Protein AF-A0A2R6BL46-F1 (afdb_monomer_lite)

Structure (mmCIF, N/CA/C/O backbone):
data_AF-A0A2R6BL46-F1
#
_entry.id   AF-A0A2R6BL46-F1
#
loop_
_atom_site.group_PDB
_atom_site.id
_atom_site.type_symbol
_atom_site.label_atom_id
_atom_site.label_alt_id
_atom_site.label_comp_id
_atom_site.label_asym_id
_atom_site.label_entity_id
_atom_site.label_seq_id
_atom_site.pdbx_PDB_ins_code
_atom_site.Cartn_x
_atom_site.Cartn_y
_atom_site.Cartn_z
_atom_site.occupancy
_atom_site.B_iso_or_equiv
_atom_site.auth_seq_id
_atom_site.auth_comp_id
_atom_site.auth_asym_id
_atom_site.auth_atom_id
_atom_site.pdbx_PDB_model_num
ATOM 1 N N . MET A 1 1 ? -18.464 -14.444 15.600 1.00 38.50 1 MET A N 1
ATOM 2 C CA . MET A 1 1 ? -17.488 -14.579 14.500 1.00 38.50 1 MET A CA 1
ATOM 3 C C . MET A 1 1 ? -16.669 -13.295 14.518 1.00 38.50 1 MET A C 1
ATOM 5 O O . MET A 1 1 ? -17.244 -12.240 14.290 1.00 38.50 1 MET A O 1
ATOM 9 N N . GLN A 1 2 ? -15.438 -13.337 15.034 1.00 40.78 2 GLN A N 1
ATOM 10 C CA . GLN A 1 2 ? -14.652 -12.130 15.336 1.00 40.78 2 GLN A CA 1
ATOM 11 C C . GLN A 1 2 ? -14.237 -11.407 14.045 1.00 40.78 2 GLN A C 1
ATOM 13 O O . GLN A 1 2 ? -13.890 -12.047 13.058 1.00 40.78 2 GLN A O 1
ATOM 18 N N . SER A 1 3 ? -14.349 -10.076 14.054 1.00 56.97 3 SER A N 1
ATOM 19 C CA . SER A 1 3 ? -14.104 -9.195 12.908 1.00 56.97 3 SER A CA 1
ATOM 20 C C . SER A 1 3 ? -12.610 -9.164 12.583 1.00 56.97 3 SER A C 1
ATOM 22 O O . SER A 1 3 ? -11.822 -8.622 13.366 1.00 56.97 3 SER A O 1
ATOM 24 N N . HIS A 1 4 ? -12.212 -9.752 11.461 1.00 83.44 4 HIS A N 1
ATOM 25 C CA . HIS A 1 4 ? -10.811 -9.992 11.179 1.00 83.44 4 HIS A CA 1
ATOM 26 C C . HIS A 1 4 ? -10.030 -8.692 10.897 1.00 83.44 4 HIS A C 1
ATOM 28 O O . HIS A 1 4 ? -8.944 -8.479 11.445 1.00 83.44 4 HIS A O 1
ATOM 34 N N . PHE A 1 5 ? -10.596 -7.788 10.100 1.00 90.31 5 PHE A N 1
ATOM 35 C CA . PHE A 1 5 ? -9.981 -6.506 9.761 1.00 90.31 5 PHE A CA 1
ATOM 36 C C . PHE A 1 5 ? -10.043 -5.504 10.915 1.00 90.31 5 PHE A C 1
ATOM 38 O O . PHE A 1 5 ? -9.070 -4.785 11.158 1.00 90.31 5 PHE A O 1
ATOM 45 N N . SER A 1 6 ? -11.162 -5.450 11.645 1.00 90.56 6 SER A N 1
ATOM 46 C CA . SER A 1 6 ? -11.291 -4.545 12.793 1.00 90.56 6 SER A CA 1
ATOM 47 C C . SER A 1 6 ? -10.359 -4.943 13.948 1.00 90.56 6 SER A C 1
ATOM 49 O O . SER A 1 6 ? -9.682 -4.070 14.487 1.00 90.56 6 SER A O 1
ATOM 51 N N . GLU A 1 7 ? -10.197 -6.234 14.262 1.00 91.06 7 GLU A N 1
ATOM 52 C CA . GLU A 1 7 ? -9.224 -6.699 15.268 1.00 91.06 7 GLU A CA 1
ATOM 53 C C . GLU A 1 7 ? -7.788 -6.331 14.880 1.00 91.06 7 GLU A C 1
ATOM 55 O O . GLU A 1 7 ? -7.013 -5.800 15.676 1.00 91.06 7 GLU A O 1
ATOM 60 N N . LEU A 1 8 ? -7.442 -6.556 13.617 1.00 92.62 8 LEU A N 1
ATOM 61 C CA . LEU A 1 8 ? -6.123 -6.265 13.085 1.00 92.62 8 LEU A CA 1
ATOM 62 C C . LEU A 1 8 ? -5.831 -4.748 13.084 1.00 92.62 8 LEU A C 1
ATOM 64 O O . LEU A 1 8 ? -4.700 -4.334 13.365 1.00 92.62 8 LEU A O 1
ATOM 68 N N . TYR A 1 9 ? -6.850 -3.904 12.896 1.00 94.38 9 TYR A N 1
ATOM 69 C CA . TYR A 1 9 ? -6.761 -2.461 13.139 1.00 94.38 9 TYR A CA 1
ATOM 70 C C . TYR A 1 9 ? -6.528 -2.126 14.618 1.00 94.38 9 TYR A C 1
ATOM 72 O O . TYR A 1 9 ? -5.628 -1.339 14.912 1.00 94.38 9 TYR A O 1
ATOM 80 N N . GLN A 1 10 ? -7.259 -2.744 15.550 1.00 93.25 10 GLN A N 1
ATOM 81 C CA . GLN A 1 10 ? -7.060 -2.525 16.989 1.00 93.25 10 GLN A CA 1
ATOM 82 C C . GLN A 1 10 ? -5.647 -2.921 17.431 1.00 93.25 10 GLN A C 1
ATOM 84 O O . GLN A 1 10 ? -4.948 -2.137 18.077 1.00 93.25 10 GLN A O 1
ATOM 89 N N . ARG A 1 11 ? -5.177 -4.099 17.004 1.00 92.00 11 ARG A N 1
ATOM 90 C CA . ARG A 1 11 ? -3.807 -4.573 17.239 1.00 92.00 11 ARG A CA 1
ATOM 91 C C . ARG A 1 11 ? -2.778 -3.575 16.718 1.00 92.00 11 ARG A C 1
ATOM 93 O O . ARG A 1 11 ? -1.805 -3.281 17.406 1.00 92.00 11 ARG A O 1
ATOM 100 N N . THR A 1 12 ? -3.017 -3.016 15.535 1.00 91.44 12 THR A N 1
ATOM 101 C CA . THR A 1 12 ? -2.142 -2.006 14.929 1.00 91.44 12 THR A CA 1
ATOM 102 C C . THR A 1 12 ? -2.152 -0.701 15.717 1.00 91.44 12 THR A C 1
ATOM 104 O O . THR A 1 12 ? -1.090 -0.152 15.997 1.00 91.44 12 THR A O 1
ATOM 107 N N . CYS A 1 13 ? -3.320 -0.212 16.136 1.00 91.81 13 CYS A N 1
ATOM 108 C CA . CYS A 1 13 ? -3.431 0.953 17.012 1.00 91.81 13 CYS A CA 1
ATOM 109 C C . CYS A 1 13 ? -2.627 0.763 18.304 1.00 91.81 13 CYS A C 1
ATOM 111 O O . CYS A 1 13 ? -1.827 1.634 18.646 1.00 91.81 13 CYS A O 1
ATOM 113 N N . ASN A 1 14 ? -2.753 -0.397 18.951 1.00 90.44 14 ASN A N 1
ATOM 114 C CA . ASN A 1 14 ? -2.019 -0.730 20.172 1.00 90.44 14 ASN A CA 1
ATOM 115 C C . ASN A 1 14 ? -0.506 -0.811 19.933 1.00 90.44 14 ASN A C 1
ATOM 117 O O . ASN A 1 14 ? 0.262 -0.151 20.631 1.00 90.44 14 ASN A O 1
ATOM 121 N N . ALA A 1 15 ? -0.072 -1.545 18.904 1.00 86.75 15 ALA A N 1
ATOM 122 C CA . ALA A 1 15 ? 1.342 -1.680 18.556 1.00 86.75 15 ALA A CA 1
ATOM 123 C C . ALA A 1 15 ? 1.985 -0.324 18.239 1.00 86.75 15 ALA A C 1
ATOM 125 O O . ALA A 1 15 ? 3.137 -0.063 18.589 1.00 86.75 15 ALA A O 1
ATOM 126 N N . LEU A 1 16 ? 1.240 0.572 17.591 1.00 85.94 16 LEU A N 1
ATOM 127 C CA . LEU A 1 16 ? 1.737 1.872 17.165 1.00 85.94 16 LEU A CA 1
ATOM 128 C C . LEU A 1 16 ? 1.519 2.992 18.196 1.00 85.94 16 LEU A C 1
ATOM 130 O O . LEU A 1 16 ? 2.128 4.048 18.044 1.00 85.94 16 LEU A O 1
ATOM 134 N N . GLY A 1 17 ? 0.744 2.760 19.260 1.00 86.38 17 GLY A N 1
ATOM 135 C CA . GLY A 1 17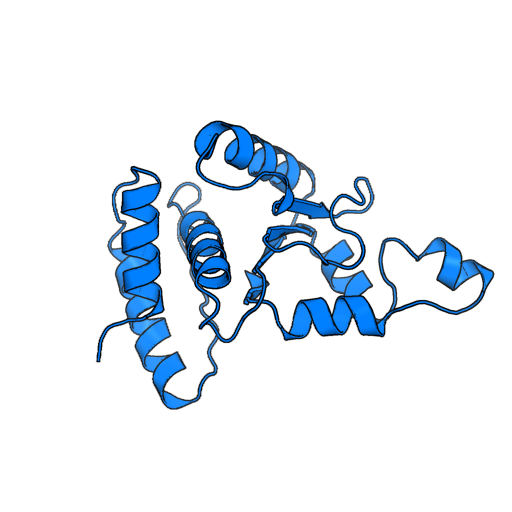 ? 0.429 3.762 20.285 1.00 86.38 17 GLY A CA 1
ATOM 136 C C . GLY A 1 17 ? -0.604 4.806 19.841 1.00 86.38 17 GLY A C 1
ATOM 137 O O . GLY A 1 17 ? -0.618 5.921 20.359 1.00 86.38 17 GLY A O 1
ATOM 138 N N . TYR A 1 18 ? -1.458 4.479 18.866 1.00 88.31 18 TYR A N 1
ATOM 139 C CA . TYR A 1 18 ? -2.530 5.362 18.402 1.00 88.31 18 TYR A CA 1
ATOM 140 C C . TYR A 1 18 ? -3.855 5.034 19.084 1.00 88.31 18 TYR A C 1
ATOM 142 O O . TYR A 1 18 ? -4.224 3.873 19.237 1.00 88.31 18 TYR A O 1
ATOM 150 N N . LYS A 1 19 ? -4.633 6.073 19.398 1.00 90.25 19 LYS A N 1
ATOM 151 C CA . LYS A 1 19 ? -6.014 5.912 19.860 1.00 90.25 19 LYS A CA 1
ATOM 152 C C . LYS A 1 19 ? -6.914 5.449 18.712 1.00 90.25 19 LYS A C 1
ATOM 154 O O . LYS A 1 19 ? -6.934 6.073 17.647 1.00 90.25 19 LYS A O 1
ATOM 159 N N . GLU A 1 20 ? -7.696 4.404 18.965 1.00 91.81 20 GLU A N 1
ATOM 160 C CA . GLU A 1 20 ? -8.707 3.905 18.031 1.00 91.81 20 GLU A CA 1
ATOM 161 C C . GLU A 1 20 ? -9.721 4.998 17.660 1.00 91.81 20 GLU A C 1
ATOM 163 O O . GLU A 1 20 ? -10.162 5.796 18.497 1.00 91.81 20 GLU A O 1
ATOM 168 N N . ARG A 1 21 ? -10.118 5.027 16.384 1.00 93.06 21 ARG A N 1
ATOM 169 C CA . ARG A 1 21 ? -11.171 5.912 15.874 1.00 93.06 21 ARG A CA 1
ATOM 170 C C . ARG A 1 21 ? -12.424 5.090 15.604 1.00 93.06 21 ARG A C 1
ATOM 172 O O . ARG A 1 21 ? -12.401 4.183 14.774 1.00 93.06 21 ARG A O 1
ATOM 179 N N . SER A 1 22 ? -13.524 5.439 16.272 1.00 91.94 22 SER A N 1
ATOM 180 C CA . SER A 1 22 ? -14.795 4.704 16.198 1.00 91.94 22 SER A CA 1
ATOM 181 C C . SER A 1 22 ? -15.296 4.532 14.764 1.00 91.94 22 SER A C 1
ATOM 183 O O . SER A 1 22 ? -15.718 3.442 14.396 1.00 91.94 22 SER A O 1
ATOM 185 N N . PHE A 1 23 ? -15.178 5.567 13.929 1.00 93.50 23 PHE A N 1
ATOM 186 C CA . PHE A 1 23 ? -15.581 5.496 12.525 1.00 93.50 23 PHE A CA 1
ATOM 187 C C . PHE A 1 23 ? -14.790 4.448 11.730 1.00 93.50 23 PHE A C 1
ATOM 189 O O . PHE A 1 23 ? -15.395 3.674 10.995 1.00 93.50 23 PHE A O 1
ATOM 196 N N . LEU A 1 24 ? -13.461 4.378 11.903 1.00 93.69 24 LEU A N 1
ATOM 197 C CA . LEU A 1 24 ? -12.633 3.384 11.205 1.00 93.69 24 LEU A CA 1
ATOM 198 C C . LEU A 1 24 ? -12.966 1.969 11.675 1.00 93.69 24 LEU A C 1
ATOM 200 O O . LEU A 1 24 ? -13.108 1.073 10.851 1.00 93.69 24 LEU A O 1
ATOM 204 N N . LYS A 1 25 ? -13.163 1.787 12.984 1.00 93.56 25 LYS A N 1
ATOM 205 C CA . LYS A 1 25 ? -13.573 0.503 13.556 1.00 93.56 25 LYS A CA 1
ATOM 206 C C . LYS A 1 25 ? -14.910 0.026 12.983 1.00 93.56 25 LYS A C 1
ATOM 208 O O . LYS A 1 25 ? -14.997 -1.099 12.509 1.00 93.56 25 LYS A O 1
ATOM 213 N N . ILE A 1 26 ? -15.927 0.890 12.972 1.00 93.50 26 ILE A N 1
ATOM 214 C CA . ILE A 1 26 ? -17.254 0.564 12.424 1.00 93.50 26 ILE A CA 1
ATOM 215 C C . ILE A 1 26 ? -17.167 0.274 10.920 1.00 93.50 26 ILE A C 1
ATOM 217 O O . ILE A 1 26 ? -17.792 -0.668 10.441 1.00 93.50 26 ILE A O 1
ATOM 221 N N . ALA A 1 27 ? -16.386 1.057 10.170 1.00 94.31 27 ALA A N 1
ATOM 222 C CA . ALA A 1 27 ? -16.199 0.842 8.738 1.00 94.31 27 ALA A CA 1
ATOM 223 C C . ALA A 1 27 ? -15.551 -0.518 8.439 1.00 94.31 27 ALA A C 1
ATOM 225 O O . ALA A 1 27 ? -16.028 -1.243 7.568 1.00 94.31 27 ALA A O 1
ATOM 226 N N . LEU A 1 28 ? -14.510 -0.887 9.191 1.00 94.25 28 LEU A N 1
ATOM 227 C CA . LEU A 1 28 ? -13.840 -2.179 9.052 1.00 94.25 28 LEU A CA 1
ATOM 228 C C . LEU A 1 28 ? -14.729 -3.339 9.510 1.00 94.25 28 LEU A C 1
ATOM 230 O O . LEU A 1 28 ? -14.744 -4.363 8.844 1.00 94.25 28 LEU A O 1
ATOM 234 N N . GLN A 1 29 ? -15.533 -3.165 10.562 1.00 93.19 29 GLN A N 1
ATOM 235 C CA . GLN A 1 29 ? -16.506 -4.174 10.991 1.00 93.19 29 GLN A CA 1
ATOM 236 C C . GLN A 1 29 ? -17.575 -4.435 9.916 1.00 93.19 29 GLN A C 1
ATOM 238 O O . GLN A 1 29 ? -17.903 -5.582 9.629 1.00 93.19 29 GLN A O 1
ATOM 243 N N . ARG A 1 30 ? -18.090 -3.384 9.269 1.00 92.38 30 ARG A N 1
ATOM 244 C CA . ARG A 1 30 ? -19.020 -3.544 8.137 1.00 92.38 30 ARG A CA 1
ATOM 245 C C . ARG A 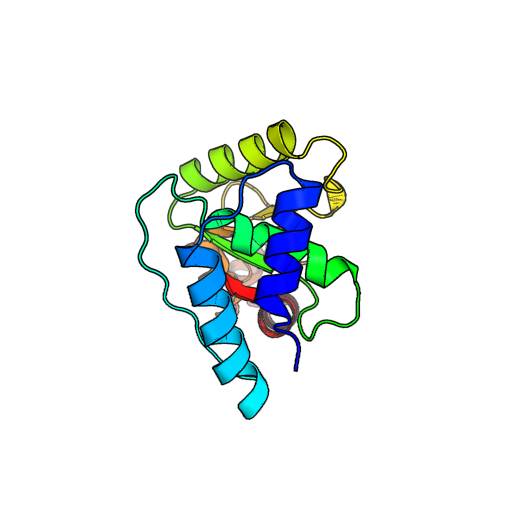1 30 ? -18.350 -4.209 6.940 1.00 92.38 30 ARG A C 1
ATOM 247 O O . ARG A 1 30 ? -18.972 -5.015 6.255 1.00 92.38 30 ARG A O 1
ATOM 254 N N . TYR A 1 31 ? -17.090 -3.872 6.681 1.00 93.12 31 TYR A N 1
ATOM 255 C CA . TYR A 1 31 ? -16.317 -4.525 5.634 1.00 93.12 31 TYR A CA 1
ATOM 256 C C . TYR A 1 31 ? -16.107 -6.015 5.936 1.00 93.12 31 TYR A C 1
ATOM 258 O O . TYR A 1 31 ? -16.310 -6.837 5.049 1.00 93.12 31 TYR A O 1
ATOM 266 N N . ASP A 1 32 ? -15.796 -6.368 7.186 1.00 91.69 32 ASP A N 1
ATOM 267 C CA . ASP A 1 32 ? -15.691 -7.748 7.672 1.00 91.69 32 ASP A CA 1
ATOM 268 C C . ASP A 1 32 ? -16.981 -8.546 7.408 1.00 91.69 32 ASP A C 1
ATOM 270 O O . ASP A 1 32 ? -16.921 -9.670 6.909 1.00 91.69 32 ASP A O 1
ATOM 274 N N . GLU A 1 33 ? -18.152 -7.967 7.689 1.00 90.44 33 GLU A N 1
ATOM 275 C CA . GLU A 1 33 ? -19.459 -8.608 7.463 1.00 90.44 33 GLU A CA 1
ATOM 276 C C . GLU A 1 33 ? -19.735 -8.912 5.982 1.00 90.44 33 GLU A C 1
ATOM 278 O O . GLU A 1 33 ? -20.337 -9.940 5.665 1.00 90.44 33 GLU A O 1
ATOM 283 N N . VAL A 1 34 ? -19.307 -8.030 5.074 1.00 90.69 34 VAL A N 1
ATOM 284 C CA . VAL A 1 34 ? -19.434 -8.234 3.621 1.00 90.69 34 VAL A CA 1
ATOM 285 C C . VAL A 1 34 ? -18.399 -9.246 3.134 1.00 90.69 34 VAL A C 1
ATOM 287 O O . VAL A 1 34 ? -18.744 -10.212 2.456 1.00 90.69 34 VAL A O 1
ATOM 290 N N . TYR A 1 35 ? -17.139 -9.066 3.530 1.00 90.19 35 TYR A N 1
ATOM 291 C CA . TYR A 1 35 ? -16.029 -9.909 3.103 1.00 90.19 35 TYR A CA 1
ATOM 292 C C . TYR A 1 35 ? -16.204 -11.367 3.545 1.00 90.19 35 TYR A C 1
ATOM 294 O O . TYR A 1 35 ? -15.907 -12.277 2.778 1.00 90.19 3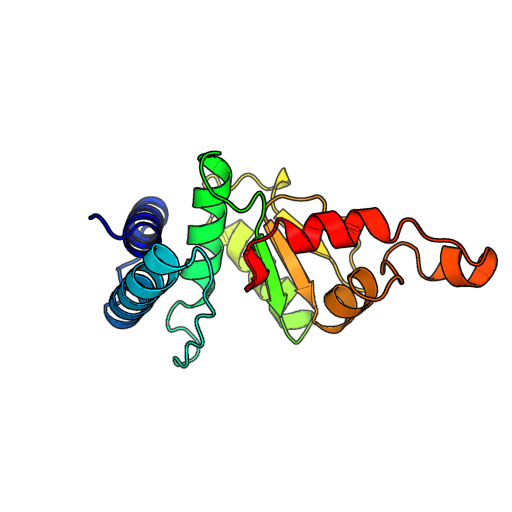5 TYR A O 1
ATOM 302 N N . SER A 1 36 ? -16.749 -11.604 4.743 1.00 87.62 36 SER A N 1
ATOM 303 C CA . SER A 1 36 ? -16.969 -12.956 5.283 1.00 87.62 36 SER A CA 1
ATOM 304 C C . SER A 1 36 ? -18.002 -13.779 4.505 1.00 87.62 36 SER A C 1
ATOM 306 O O . SER A 1 36 ? -18.028 -14.997 4.654 1.00 87.62 36 SER A O 1
ATOM 308 N N . LYS A 1 37 ? -18.864 -13.144 3.698 1.00 86.75 37 LYS A N 1
ATOM 309 C CA . LYS A 1 37 ? -19.885 -13.849 2.907 1.00 86.75 37 LYS A CA 1
ATOM 310 C C . LYS A 1 37 ? -19.318 -14.401 1.603 1.00 86.75 37 LYS A C 1
ATOM 312 O O . LYS A 1 37 ? -19.509 -15.575 1.313 1.00 86.75 37 LYS A O 1
ATOM 317 N N . ASP A 1 38 ? -18.594 -13.563 0.861 1.00 82.94 38 ASP A N 1
ATOM 318 C CA . ASP A 1 38 ? -18.199 -13.858 -0.525 1.00 82.94 38 ASP A CA 1
ATOM 319 C C . ASP A 1 38 ? -16.675 -13.880 -0.753 1.00 82.94 38 ASP A C 1
ATOM 321 O O . ASP A 1 38 ? -16.216 -14.082 -1.880 1.00 82.94 38 ASP A O 1
ATOM 325 N N . GLY A 1 39 ? -15.867 -13.615 0.282 1.00 83.12 39 GLY A N 1
ATOM 326 C CA . GLY A 1 39 ? -14.408 -13.452 0.172 1.00 83.12 39 GLY A CA 1
ATOM 327 C C . GLY A 1 39 ? -13.988 -12.249 -0.682 1.00 83.12 39 GLY A C 1
ATOM 328 O O . GLY A 1 39 ? -12.841 -12.155 -1.123 1.00 83.12 39 GLY A O 1
ATOM 329 N N . LYS A 1 40 ? -14.932 -11.346 -0.968 1.00 84.00 40 LYS A N 1
ATOM 330 C CA . LYS A 1 40 ? -14.795 -10.200 -1.870 1.00 84.00 40 LYS A CA 1
ATOM 331 C C . LYS A 1 40 ? -15.448 -8.979 -1.239 1.00 84.00 40 LYS A C 1
ATOM 333 O O . LYS A 1 40 ? -16.477 -9.083 -0.580 1.00 84.00 40 LYS A O 1
ATOM 338 N N . GLY A 1 41 ? -14.868 -7.810 -1.475 1.00 87.12 41 GLY A N 1
ATOM 339 C CA . GLY A 1 41 ? -15.427 -6.549 -1.009 1.00 87.12 41 GLY A CA 1
ATOM 340 C C . GLY A 1 41 ? -14.581 -5.364 -1.448 1.00 87.12 41 GLY A C 1
ATOM 341 O O . GLY A 1 41 ? -13.389 -5.503 -1.711 1.00 87.12 41 GLY A O 1
ATOM 342 N N . VAL A 1 42 ? -15.203 -4.189 -1.501 1.00 91.88 42 VAL A N 1
ATOM 343 C CA . VAL A 1 42 ? -14.515 -2.908 -1.692 1.00 91.88 42 VAL A CA 1
ATOM 344 C C . VAL A 1 42 ? -14.978 -1.962 -0.592 1.00 91.88 42 VAL A C 1
ATOM 346 O O . VAL A 1 42 ? -16.177 -1.730 -0.436 1.00 91.88 42 VAL A O 1
ATOM 349 N N . LEU A 1 43 ? -14.034 -1.419 0.179 1.00 93.75 43 LEU A N 1
ATOM 350 C CA . LEU A 1 43 ? -14.314 -0.399 1.185 1.00 93.75 43 LEU A CA 1
ATOM 351 C C . LEU A 1 43 ? -14.074 0.989 0.593 1.00 93.75 43 LEU A C 1
ATOM 353 O O . LEU A 1 43 ? -12.932 1.388 0.380 1.00 93.75 43 LEU A O 1
ATOM 357 N N . ILE A 1 44 ? -15.148 1.749 0.386 1.00 94.19 44 ILE A N 1
ATOM 358 C CA . ILE A 1 44 ? -15.059 3.167 0.027 1.00 94.19 44 ILE A CA 1
ATOM 359 C C . ILE A 1 44 ? -15.270 3.989 1.294 1.00 94.19 44 ILE A C 1
ATOM 361 O O . ILE A 1 44 ? -16.357 4.004 1.871 1.00 94.19 44 ILE A O 1
ATOM 365 N N . LEU A 1 45 ? -14.214 4.665 1.738 1.00 93.50 45 LEU A N 1
ATOM 366 C CA . LEU A 1 45 ? -14.205 5.412 2.989 1.00 93.50 45 LEU A CA 1
ATOM 367 C C . LEU A 1 45 ? -14.009 6.907 2.734 1.00 93.50 45 LEU A C 1
ATOM 369 O O . LEU A 1 45 ? -12.929 7.342 2.335 1.00 93.50 45 LEU A O 1
ATOM 373 N N . SER A 1 46 ? -15.021 7.707 3.065 1.00 92.50 46 SER A N 1
ATOM 374 C CA . SER A 1 46 ? -14.892 9.163 3.114 1.00 92.50 46 SER A CA 1
ATOM 375 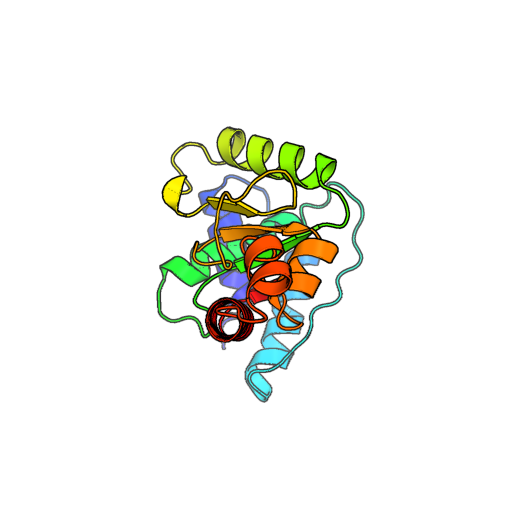C C . SER A 1 46 ? -14.702 9.619 4.559 1.00 92.50 46 SER A C 1
ATOM 377 O O . SER A 1 46 ? -15.594 9.485 5.392 1.00 92.50 46 SER A O 1
ATOM 379 N N . ALA A 1 47 ? -13.512 10.132 4.866 1.00 91.00 47 ALA A N 1
ATOM 380 C CA . ALA A 1 47 ? -13.201 10.791 6.132 1.00 91.00 47 ALA A CA 1
ATOM 381 C C . ALA A 1 47 ? -12.305 12.008 5.867 1.00 91.00 47 ALA A C 1
ATOM 383 O O . ALA A 1 47 ? -11.559 11.989 4.880 1.00 91.00 47 ALA A O 1
ATOM 384 N N . PRO A 1 48 ? -12.284 13.021 6.749 1.00 89.06 48 PRO A N 1
ATOM 385 C CA . PRO A 1 48 ? -11.379 14.162 6.624 1.00 89.06 48 PRO A CA 1
ATOM 386 C C . PRO A 1 48 ? -9.896 13.762 6.540 1.00 89.06 48 PRO A C 1
ATOM 388 O O . PRO A 1 48 ? -9.485 12.655 6.924 1.00 89.06 48 PRO A O 1
ATOM 391 N N . THR A 1 49 ? -9.056 14.652 6.012 1.00 85.19 49 THR A N 1
ATOM 392 C CA . THR A 1 49 ? -7.595 14.513 6.113 1.00 85.19 49 THR A CA 1
ATOM 393 C C . THR A 1 49 ? -7.175 14.504 7.589 1.00 85.19 49 THR A C 1
ATOM 395 O O . THR A 1 49 ? -7.881 15.011 8.457 1.00 85.19 49 THR A O 1
ATOM 398 N N . GLY A 1 50 ? -6.086 13.806 7.918 1.00 81.88 50 GLY A N 1
ATOM 399 C CA . GLY A 1 50 ? -5.640 13.658 9.312 1.00 81.88 50 GLY A CA 1
ATOM 400 C C . GLY A 1 50 ? -6.474 12.708 10.190 1.00 81.88 50 GLY A C 1
ATOM 401 O O . GLY A 1 50 ? -6.043 12.384 11.292 1.00 81.88 50 GLY A O 1
ATOM 402 N N . TYR A 1 51 ? -7.602 12.168 9.705 1.00 87.38 51 TYR A N 1
ATOM 403 C CA . TYR A 1 51 ? -8.436 11.226 10.476 1.00 87.38 51 TYR A CA 1
ATOM 404 C C . TYR A 1 51 ? -7.737 9.888 10.799 1.00 87.38 51 TYR A C 1
ATOM 406 O O . TYR A 1 51 ? -8.176 9.139 11.669 1.00 87.38 51 TYR A O 1
ATOM 414 N N . GLY A 1 52 ? -6.631 9.581 10.113 1.00 87.75 52 GLY A N 1
ATOM 415 C CA . GLY A 1 52 ? -5.862 8.351 10.317 1.00 87.75 52 GLY A CA 1
ATOM 416 C C . GLY A 1 52 ? -6.200 7.228 9.339 1.00 87.75 52 GLY A C 1
ATOM 417 O O . GLY A 1 52 ? -5.975 6.069 9.659 1.00 87.75 52 GLY A O 1
ATOM 418 N N . LYS A 1 53 ? -6.709 7.548 8.140 1.00 91.62 53 LYS A N 1
ATOM 419 C CA . LYS A 1 53 ? -7.015 6.555 7.091 1.00 91.62 53 LYS A CA 1
ATOM 420 C C . LYS A 1 53 ? -5.821 5.648 6.759 1.00 91.62 53 LYS A C 1
ATOM 422 O O . LYS A 1 53 ? -5.999 4.453 6.580 1.00 91.62 53 LYS A O 1
ATOM 427 N N . SER A 1 54 ? -4.601 6.186 6.789 1.00 90.69 54 SER A N 1
ATOM 428 C CA . SER A 1 54 ? -3.372 5.416 6.558 1.00 90.69 54 SER A CA 1
ATOM 429 C C . SER A 1 54 ? -3.111 4.307 7.584 1.00 90.69 54 SER A C 1
ATOM 431 O O . SER A 1 54 ? -2.351 3.388 7.293 1.00 90.69 54 SER A O 1
ATOM 433 N N . LEU A 1 55 ? -3.747 4.352 8.765 1.00 91.94 55 LEU A N 1
ATOM 434 C CA . LEU A 1 55 ? -3.679 3.251 9.731 1.00 91.94 55 LEU A CA 1
ATOM 435 C C . LEU A 1 55 ? -4.250 1.958 9.143 1.00 91.94 55 LEU A C 1
ATOM 437 O O . LEU A 1 55 ? -3.798 0.890 9.532 1.00 91.94 55 LEU A O 1
ATOM 441 N N . ILE A 1 56 ? -5.188 2.041 8.192 1.00 94.06 56 ILE A N 1
ATOM 442 C CA . ILE A 1 56 ? -5.713 0.871 7.478 1.00 94.06 56 ILE A CA 1
ATOM 443 C C . ILE A 1 56 ? -4.593 0.204 6.672 1.00 94.06 56 ILE A C 1
ATOM 445 O O . ILE A 1 56 ? -4.422 -1.007 6.758 1.00 94.06 56 ILE A O 1
ATOM 449 N N . SER A 1 57 ? -3.771 0.978 5.957 1.00 94.19 57 SER A N 1
ATOM 450 C CA . SER A 1 57 ? -2.637 0.440 5.196 1.00 94.19 57 SER A CA 1
ATOM 451 C C . SER A 1 57 ? -1.626 -0.265 6.109 1.00 94.19 57 SER A C 1
ATOM 453 O O . SER A 1 57 ? -1.148 -1.349 5.778 1.00 94.19 57 SER A O 1
ATOM 455 N N . TYR A 1 58 ? -1.337 0.302 7.287 1.00 92.50 58 TYR A N 1
ATOM 456 C CA . TYR A 1 58 ? -0.457 -0.339 8.277 1.00 92.50 58 TYR A CA 1
ATOM 457 C C . TYR A 1 58 ? -1.068 -1.607 8.852 1.00 92.50 58 TYR A C 1
ATOM 459 O O . TYR A 1 58 ? -0.374 -2.601 9.041 1.00 92.50 58 TYR A O 1
ATOM 467 N N . ALA A 1 59 ? -2.373 -1.575 9.102 1.00 93.38 59 ALA A N 1
ATOM 468 C CA . ALA A 1 59 ? -3.115 -2.712 9.591 1.00 93.38 59 ALA A CA 1
ATOM 469 C C . ALA A 1 59 ? -2.972 -3.882 8.600 1.00 93.38 59 ALA A C 1
ATOM 471 O O . ALA A 1 59 ? -2.468 -4.950 8.958 1.00 93.38 59 ALA A O 1
ATOM 472 N N . LEU A 1 60 ? -3.297 -3.652 7.328 1.00 94.19 60 LEU A N 1
ATOM 473 C CA . LEU A 1 60 ? -3.158 -4.653 6.269 1.00 94.19 60 LEU A CA 1
ATOM 474 C C . LEU A 1 60 ? -1.719 -5.177 6.139 1.00 94.19 60 LEU A C 1
ATOM 476 O O . LEU A 1 60 ? -1.519 -6.367 5.890 1.00 94.19 60 LEU A O 1
ATOM 480 N N . TYR A 1 61 ? -0.720 -4.316 6.352 1.00 93.56 61 TYR A N 1
ATOM 481 C CA . TYR A 1 61 ? 0.687 -4.711 6.357 1.00 93.56 61 TYR A CA 1
ATOM 482 C C . TYR A 1 61 ? 1.024 -5.656 7.512 1.00 93.56 61 TYR A C 1
ATOM 484 O O . TYR A 1 61 ? 1.636 -6.693 7.277 1.00 93.56 61 TYR A O 1
ATOM 492 N N . PHE A 1 62 ? 0.601 -5.356 8.741 1.00 91.19 62 PHE A N 1
ATOM 493 C CA . PHE A 1 62 ? 0.810 -6.281 9.856 1.00 91.19 62 PHE A CA 1
ATOM 494 C C . PH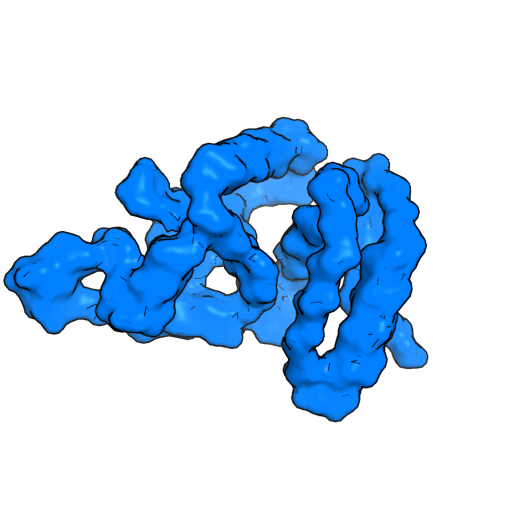E A 1 62 ? 0.088 -7.610 9.628 1.00 91.19 62 PHE A C 1
ATOM 496 O O . PHE A 1 62 ? 0.645 -8.653 9.942 1.00 91.19 62 PHE A O 1
ATOM 503 N N . GLY A 1 63 ? -1.091 -7.589 8.999 1.00 91.69 63 GLY A N 1
ATOM 504 C CA . GLY A 1 63 ? -1.753 -8.809 8.532 1.00 91.69 63 GLY A CA 1
ATOM 505 C C . GLY A 1 63 ? -0.890 -9.635 7.590 1.00 91.69 63 GLY A C 1
ATOM 506 O O . GLY A 1 63 ? -0.755 -10.837 7.764 1.00 91.69 63 GLY A O 1
ATOM 507 N N . CYS A 1 64 ? -0.255 -8.992 6.611 1.00 90.94 64 CYS A N 1
ATOM 508 C CA . CYS A 1 64 ? 0.638 -9.674 5.677 1.00 90.94 64 CYS A CA 1
ATOM 509 C C . CYS A 1 64 ? 1.780 -10.429 6.390 1.00 90.94 64 CYS A C 1
ATOM 511 O O . CYS A 1 64 ? 2.254 -11.440 5.868 1.00 90.94 64 CYS A O 1
ATOM 513 N N . LEU A 1 65 ? 2.241 -9.945 7.547 1.00 89.94 65 LEU A N 1
ATOM 514 C CA . LEU A 1 65 ? 3.299 -10.600 8.321 1.00 89.94 65 LEU A CA 1
ATOM 515 C C . LEU A 1 65 ? 2.813 -11.838 9.084 1.00 89.94 65 LEU A C 1
ATOM 517 O O . LEU A 1 65 ? 3.631 -12.711 9.357 1.00 89.94 65 LEU A O 1
ATOM 521 N N . ASP A 1 66 ? 1.515 -11.937 9.386 1.00 88.50 66 ASP A N 1
ATOM 522 C CA . ASP A 1 66 ? 0.932 -13.109 10.054 1.00 88.50 66 ASP A CA 1
ATOM 523 C C . ASP A 1 66 ? 0.951 -14.358 9.145 1.00 88.50 66 ASP A C 1
ATOM 525 O O . ASP A 1 66 ? 0.987 -15.485 9.630 1.00 88.50 66 ASP A O 1
ATOM 529 N N . GLY A 1 67 ? 0.963 -14.169 7.817 1.00 81.94 67 GLY A N 1
ATOM 530 C CA . GLY A 1 67 ? 1.112 -15.243 6.822 1.00 81.94 67 GLY A CA 1
ATOM 531 C C . GLY A 1 67 ? -0.146 -16.076 6.538 1.00 81.94 67 GLY A C 1
ATOM 532 O O . GLY A 1 67 ? -0.125 -16.917 5.645 1.00 81.94 67 GLY A O 1
ATOM 533 N N . ASP A 1 68 ? -1.243 -15.819 7.243 1.00 85.88 68 ASP A N 1
ATOM 534 C CA . ASP A 1 68 ? -2.542 -16.501 7.132 1.00 85.88 68 ASP A CA 1
ATOM 535 C C . ASP A 1 68 ? -3.596 -15.673 6.365 1.00 85.88 68 ASP A C 1
ATOM 537 O O . ASP A 1 68 ? -4.754 -16.074 6.239 1.00 85.88 68 ASP A O 1
ATOM 541 N N . LYS A 1 69 ? -3.209 -14.498 5.852 1.00 89.06 69 LYS A N 1
ATOM 542 C CA . LYS A 1 69 ? -4.088 -13.594 5.099 1.00 89.06 69 LYS A CA 1
ATOM 543 C C . LYS A 1 69 ? -4.132 -13.947 3.615 1.00 89.06 69 LYS A C 1
ATOM 545 O O . LYS A 1 69 ? -3.118 -14.356 3.052 1.00 89.06 69 LYS A O 1
ATOM 550 N N . PRO A 1 70 ? -5.257 -13.675 2.930 1.00 88.19 70 PRO A N 1
ATOM 551 C CA . PRO A 1 70 ? -5.373 -13.899 1.490 1.00 88.19 70 PRO A CA 1
ATOM 552 C C . PRO A 1 70 ? -4.549 -12.915 0.638 1.00 88.19 70 PRO A C 1
ATOM 554 O O . PRO A 1 70 ? -4.499 -13.063 -0.581 1.00 88.19 70 PRO A O 1
ATOM 557 N N . TRP A 1 71 ? -3.891 -11.920 1.247 1.00 92.81 71 TRP A N 1
ATOM 558 C CA . TRP A 1 71 ? -2.964 -11.010 0.572 1.00 92.81 71 TRP A CA 1
ATOM 559 C C . TRP A 1 71 ? -1.534 -11.172 1.096 1.00 92.81 71 TRP A C 1
ATOM 561 O O . TRP A 1 71 ? -1.285 -11.273 2.295 1.00 92.81 71 TRP A O 1
ATOM 571 N N . ALA A 1 72 ? -0.571 -11.121 0.178 1.00 94.12 72 ALA A N 1
ATOM 572 C CA . ALA A 1 72 ? 0.853 -11.289 0.461 1.00 94.12 72 ALA A CA 1
ATOM 573 C C . ALA A 1 72 ? 1.628 -9.963 0.549 1.00 94.12 72 ALA A C 1
ATOM 575 O O . ALA A 1 72 ? 2.833 -9.982 0.819 1.00 94.12 72 ALA A O 1
ATOM 576 N N . ARG A 1 73 ? 0.976 -8.829 0.264 1.00 95.56 73 ARG A N 1
ATOM 577 C CA . ARG A 1 73 ? 1.542 -7.475 0.363 1.00 95.56 73 ARG A CA 1
ATOM 578 C C . ARG A 1 73 ? 0.446 -6.417 0.380 1.00 95.56 73 ARG A C 1
ATOM 580 O O . ARG A 1 73 ? -0.716 -6.719 0.110 1.00 95.56 73 ARG A O 1
ATOM 587 N N . VAL A 1 74 ? 0.841 -5.178 0.641 1.00 96.94 74 VAL A N 1
ATOM 588 C CA . VAL A 1 74 ? -0.005 -3.992 0.501 1.00 96.94 74 VAL A CA 1
ATOM 589 C C . VAL A 1 74 ? 0.584 -3.080 -0.565 1.00 96.94 74 VAL A C 1
ATOM 591 O O . VAL A 1 74 ? 1.790 -2.828 -0.558 1.00 96.94 74 VAL A O 1
ATOM 594 N N . ILE A 1 75 ? -0.266 -2.578 -1.458 1.00 97.69 75 ILE A N 1
ATOM 595 C CA . ILE A 1 75 ? 0.088 -1.542 -2.430 1.00 97.69 75 ILE A CA 1
ATOM 596 C C . ILE A 1 75 ? -0.782 -0.326 -2.130 1.00 97.69 75 ILE A C 1
ATOM 598 O O . ILE A 1 75 ? -1.985 -0.346 -2.376 1.00 97.69 75 ILE A O 1
ATOM 602 N N . HIS A 1 76 ? -0.170 0.714 -1.573 1.00 97.25 76 HIS A N 1
ATOM 603 C CA . HIS A 1 76 ? -0.829 1.975 -1.289 1.00 97.25 76 HIS A CA 1
ATOM 604 C C . HIS A 1 76 ? -0.627 2.943 -2.454 1.00 97.25 76 HIS A C 1
ATOM 606 O O . HIS A 1 76 ? 0.501 3.368 -2.728 1.00 97.25 76 HIS A O 1
ATOM 612 N N . VAL A 1 77 ? -1.712 3.265 -3.151 1.00 97.31 77 VAL A N 1
ATOM 613 C CA . VAL A 1 77 ? -1.693 4.098 -4.352 1.00 97.31 77 VAL A CA 1
ATOM 614 C C . VAL A 1 77 ? -2.080 5.525 -3.979 1.00 97.31 77 VAL A C 1
ATOM 616 O O . VAL A 1 77 ? -3.183 5.794 -3.511 1.00 97.31 77 VAL A O 1
ATOM 619 N N . LEU A 1 78 ? -1.163 6.464 -4.196 1.00 95.75 78 LEU A N 1
ATOM 620 C CA . LEU A 1 78 ? -1.355 7.882 -3.907 1.00 95.75 78 LEU A CA 1
ATOM 621 C C . LEU A 1 78 ? -1.379 8.708 -5.204 1.00 95.75 78 LEU A C 1
ATOM 623 O O . LEU A 1 78 ? -0.780 8.320 -6.206 1.00 95.75 78 LEU A O 1
ATOM 627 N N . PRO A 1 79 ? -2.067 9.861 -5.225 1.00 93.12 79 PRO A N 1
ATOM 628 C CA . PRO A 1 79 ? -2.217 10.642 -6.451 1.00 93.12 79 PRO A CA 1
ATOM 629 C C . PRO A 1 79 ? -0.952 11.417 -6.847 1.00 93.12 79 PRO A C 1
ATOM 631 O O . PRO A 1 79 ? -0.778 11.721 -8.021 1.00 93.12 79 PRO A O 1
ATOM 634 N N . MET A 1 80 ? -0.077 11.761 -5.894 1.00 93.19 80 MET A N 1
ATOM 635 C CA . MET A 1 80 ? 1.079 12.634 -6.131 1.00 93.19 80 MET A CA 1
ATOM 636 C C . MET A 1 80 ? 2.343 12.111 -5.452 1.00 93.19 80 MET A C 1
ATOM 638 O O . MET A 1 80 ? 2.298 11.679 -4.300 1.00 93.19 80 MET A O 1
ATOM 642 N N . THR A 1 81 ? 3.482 12.252 -6.133 1.00 91.31 81 THR A N 1
ATOM 643 C CA . THR A 1 81 ? 4.808 11.869 -5.620 1.00 91.31 81 THR A CA 1
ATOM 644 C C . THR A 1 81 ? 5.196 12.610 -4.341 1.00 91.31 81 THR A C 1
ATOM 646 O O . THR A 1 81 ? 5.767 12.001 -3.447 1.00 91.31 81 THR A O 1
ATOM 649 N N . SER A 1 82 ? 4.851 13.894 -4.202 1.00 92.38 82 SER A N 1
ATOM 650 C CA . SER A 1 82 ? 5.148 14.658 -2.978 1.00 92.38 82 SER A CA 1
ATOM 651 C C . SER A 1 82 ? 4.491 14.039 -1.740 1.00 92.38 82 SER A C 1
ATOM 653 O O . SER A 1 82 ? 5.138 13.861 -0.715 1.00 92.38 82 SER A O 1
ATOM 655 N N . ILE A 1 83 ? 3.232 13.605 -1.867 1.00 92.38 83 ILE A N 1
ATOM 656 C CA . ILE A 1 83 ? 2.499 12.939 -0.782 1.00 92.38 83 ILE A CA 1
ATOM 657 C C . ILE A 1 83 ? 3.146 11.590 -0.446 1.00 92.38 83 ILE A C 1
ATOM 659 O O . ILE A 1 83 ? 3.168 11.201 0.718 1.00 92.38 83 ILE A O 1
ATOM 663 N N . ILE A 1 84 ? 3.683 10.876 -1.441 1.00 93.19 84 ILE A N 1
ATOM 664 C CA . ILE A 1 84 ? 4.411 9.618 -1.220 1.00 93.19 84 ILE A CA 1
ATOM 665 C C . ILE A 1 84 ? 5.673 9.860 -0.400 1.00 93.19 84 ILE A C 1
ATOM 667 O O . ILE A 1 84 ? 5.879 9.162 0.590 1.00 93.19 84 ILE A O 1
ATOM 671 N N . GLN A 1 85 ? 6.480 10.848 -0.785 1.00 90.44 85 GLN A N 1
ATOM 672 C CA . GLN A 1 85 ? 7.725 11.181 -0.094 1.00 90.44 85 GLN A CA 1
ATOM 673 C C . GLN A 1 85 ? 7.448 11.542 1.368 1.00 90.44 85 GLN A C 1
ATOM 675 O O . GLN A 1 85 ? 8.012 10.921 2.273 1.00 90.44 85 GLN A O 1
ATOM 680 N N . ASP A 1 86 ? 6.477 12.432 1.600 1.00 91.75 86 ASP A N 1
ATOM 681 C CA . ASP A 1 86 ? 6.026 12.795 2.944 1.00 91.75 86 ASP A CA 1
ATOM 682 C C . ASP A 1 86 ? 5.531 11.566 3.718 1.00 91.75 86 ASP A C 1
ATOM 684 O O . ASP A 1 86 ? 5.819 11.396 4.904 1.00 91.75 86 ASP A O 1
ATOM 688 N N . PHE A 1 87 ? 4.764 10.686 3.072 1.00 91.62 87 PHE A N 1
ATOM 689 C CA . PHE A 1 87 ? 4.206 9.491 3.696 1.00 91.62 87 PHE A CA 1
ATOM 690 C C . PHE A 1 87 ? 5.288 8.488 4.110 1.00 91.62 87 PHE A C 1
ATOM 692 O O . PHE A 1 87 ? 5.279 8.009 5.246 1.00 91.62 87 PHE A O 1
ATOM 699 N N . VAL A 1 88 ? 6.243 8.198 3.226 1.00 90.50 88 VAL A N 1
ATOM 700 C CA . VAL A 1 88 ? 7.356 7.271 3.473 1.00 90.50 88 VAL A CA 1
ATOM 701 C C . VAL A 1 88 ? 8.288 7.817 4.551 1.00 90.50 88 VAL A C 1
ATOM 703 O O . VAL A 1 88 ? 8.689 7.073 5.448 1.00 90.50 88 VAL A O 1
ATOM 706 N N . GLU A 1 89 ? 8.597 9.113 4.524 1.00 89.62 89 GLU A N 1
ATOM 707 C CA . GLU A 1 89 ? 9.397 9.748 5.570 1.00 89.62 89 GLU A CA 1
ATOM 708 C C . GLU A 1 89 ? 8.680 9.700 6.927 1.00 89.62 89 GLU A C 1
ATOM 710 O O . GLU A 1 89 ? 9.278 9.345 7.947 1.00 89.62 89 GLU A O 1
ATOM 715 N N . ASN A 1 90 ? 7.370 9.970 6.940 1.00 87.81 90 ASN A N 1
ATOM 716 C CA . ASN A 1 90 ? 6.545 9.839 8.137 1.00 87.81 90 ASN A CA 1
ATOM 717 C C . ASN A 1 90 ? 6.520 8.404 8.669 1.00 87.81 90 ASN A C 1
ATOM 719 O O . ASN A 1 90 ? 6.560 8.225 9.884 1.00 87.81 90 ASN A O 1
ATOM 723 N N . ILE A 1 91 ? 6.459 7.391 7.801 1.00 86.88 91 ILE A N 1
ATOM 724 C CA . ILE A 1 91 ? 6.535 5.982 8.203 1.00 86.88 91 ILE A CA 1
ATOM 725 C C . ILE A 1 91 ? 7.862 5.698 8.891 1.00 86.88 91 ILE A C 1
ATOM 727 O O . ILE A 1 91 ? 7.857 5.221 10.023 1.00 86.88 91 ILE A O 1
ATOM 731 N N . LYS A 1 92 ? 8.982 6.025 8.240 1.00 85.38 92 LYS A N 1
ATOM 732 C CA . LYS A 1 92 ? 10.322 5.759 8.780 1.00 85.38 92 LYS A CA 1
ATOM 733 C C . LYS A 1 92 ? 10.517 6.432 10.139 1.00 85.38 92 LYS A C 1
ATOM 735 O O . LYS A 1 92 ? 10.996 5.807 11.077 1.00 85.38 92 LYS A O 1
ATOM 740 N N . LYS A 1 93 ? 10.052 7.679 10.283 1.00 84.88 93 LYS A N 1
ATOM 741 C CA . LYS A 1 93 ? 10.119 8.433 11.545 1.00 84.88 93 LYS A CA 1
ATOM 742 C C . LYS A 1 93 ? 9.194 7.871 12.629 1.00 84.88 93 LYS A C 1
ATOM 744 O O . LYS A 1 93 ? 9.634 7.625 13.747 1.00 84.88 93 LYS A O 1
ATOM 749 N N . LYS A 1 94 ? 7.903 7.692 12.327 1.00 74.62 94 LYS A N 1
ATOM 750 C CA . LYS A 1 94 ? 6.870 7.337 13.325 1.00 74.62 94 LYS A CA 1
ATOM 751 C C . LYS A 1 94 ? 6.899 5.867 13.718 1.00 74.62 94 LYS A C 1
ATOM 753 O O . LYS A 1 94 ? 6.441 5.521 14.804 1.00 74.62 94 LYS A O 1
ATOM 758 N N . LEU A 1 95 ? 7.376 5.010 12.823 1.00 73.81 95 LEU A N 1
ATOM 759 C CA . LEU A 1 95 ? 7.355 3.556 12.970 1.00 73.81 95 LEU A CA 1
ATOM 760 C C . LEU A 1 95 ? 8.769 2.991 13.126 1.00 73.81 95 LEU A C 1
ATOM 762 O O . LEU A 1 95 ? 8.963 1.794 12.923 1.00 73.81 95 LEU A O 1
ATOM 766 N N . ASN A 1 96 ? 9.730 3.840 13.512 1.00 75.56 96 ASN A N 1
ATOM 767 C CA . ASN A 1 96 ? 11.116 3.459 13.743 1.00 75.56 96 ASN A CA 1
ATOM 768 C C . ASN A 1 96 ? 11.189 2.248 14.693 1.00 75.56 96 ASN A C 1
ATOM 770 O O . ASN A 1 96 ? 10.673 2.292 15.812 1.00 75.56 96 ASN A O 1
ATOM 774 N N . GLY A 1 97 ? 11.757 1.144 14.205 1.00 73.19 97 GLY A N 1
ATOM 775 C CA . GLY A 1 97 ? 11.852 -0.137 14.916 1.00 73.19 97 GLY A CA 1
ATOM 776 C C . GLY A 1 97 ? 10.578 -0.997 14.958 1.00 73.19 97 GLY A C 1
ATOM 777 O O . GLY A 1 97 ? 10.647 -2.136 15.408 1.00 73.19 97 GLY A O 1
ATOM 778 N N . LYS A 1 98 ? 9.423 -0.506 14.482 1.00 81.00 98 LYS A N 1
ATOM 779 C CA . LYS A 1 98 ? 8.146 -1.257 14.440 1.00 81.00 98 LYS A CA 1
ATOM 780 C C . LYS A 1 98 ? 7.835 -1.854 13.068 1.00 81.00 98 LYS A C 1
ATOM 782 O O . LYS A 1 98 ? 7.055 -2.799 12.975 1.00 81.00 98 LYS A O 1
ATOM 787 N N . ILE A 1 99 ? 8.415 -1.295 12.008 1.00 82.44 99 ILE A N 1
ATOM 788 C CA . ILE A 1 99 ? 8.334 -1.824 10.645 1.00 82.44 99 ILE A CA 1
ATOM 789 C C . ILE A 1 99 ? 9.751 -2.070 10.133 1.00 82.44 99 ILE A C 1
ATOM 791 O O . ILE A 1 99 ? 10.616 -1.211 10.271 1.00 82.44 99 ILE A O 1
ATOM 795 N N . ASP A 1 100 ? 9.974 -3.235 9.521 1.00 86.69 100 ASP A N 1
ATOM 796 C CA . ASP A 1 100 ? 11.220 -3.525 8.814 1.00 86.69 100 ASP A CA 1
ATOM 797 C C . ASP A 1 100 ? 11.323 -2.634 7.569 1.00 86.69 100 ASP A C 1
ATOM 799 O O . ASP A 1 100 ? 10.527 -2.748 6.634 1.00 86.69 100 ASP A O 1
ATOM 803 N N . GLU A 1 101 ? 12.315 -1.746 7.535 1.00 86.75 101 GLU A N 1
ATOM 804 C CA . GLU A 1 101 ? 12.516 -0.828 6.412 1.00 86.75 101 GLU A CA 1
ATOM 805 C C . GLU A 1 101 ? 12.728 -1.551 5.076 1.00 86.75 101 GLU A C 1
ATOM 807 O O . GLU A 1 101 ? 12.371 -1.022 4.020 1.00 86.75 101 GLU A O 1
ATOM 812 N N . ARG A 1 102 ? 13.234 -2.792 5.097 1.00 89.06 102 ARG A N 1
ATOM 813 C CA . ARG A 1 102 ? 13.422 -3.617 3.892 1.00 89.06 102 ARG A CA 1
ATOM 814 C C . ARG A 1 102 ? 12.094 -3.985 3.239 1.00 89.06 102 ARG A C 1
ATOM 816 O O . ARG A 1 102 ? 12.049 -4.230 2.032 1.00 89.06 102 ARG A O 1
ATOM 823 N N . HIS A 1 103 ? 11.010 -3.999 4.013 1.00 92.56 103 HIS A N 1
ATOM 824 C CA . HIS A 1 103 ? 9.666 -4.271 3.520 1.00 92.56 103 HIS A CA 1
ATOM 825 C C . HIS A 1 103 ? 9.024 -3.063 2.839 1.00 92.56 103 HIS A C 1
ATOM 827 O O . HIS A 1 103 ? 8.075 -3.255 2.079 1.00 92.56 103 HIS A O 1
ATOM 833 N N . ILE A 1 104 ? 9.533 -1.849 3.069 1.00 93.00 104 ILE A N 1
ATOM 834 C CA . ILE A 1 104 ? 8.964 -0.615 2.526 1.00 93.00 104 ILE A CA 1
ATOM 835 C C . ILE A 1 104 ? 9.576 -0.314 1.159 1.00 93.00 104 ILE A C 1
ATOM 837 O O . ILE A 1 104 ? 10.798 -0.277 0.980 1.00 93.00 104 ILE A O 1
ATOM 841 N N . GLY A 1 105 ? 8.712 -0.092 0.176 1.00 93.62 105 GLY A N 1
ATOM 842 C CA . GLY A 1 105 ? 9.075 0.212 -1.196 1.00 93.62 105 GLY A CA 1
ATOM 843 C C . GLY A 1 105 ? 8.376 1.445 -1.722 1.00 93.62 105 GLY A C 1
ATOM 844 O O . GLY A 1 105 ? 7.181 1.401 -1.968 1.00 93.62 105 GLY A O 1
ATOM 845 N N . GLU A 1 106 ? 9.119 2.515 -1.959 1.00 94.62 106 GLU A N 1
ATOM 846 C CA . GLU A 1 106 ? 8.637 3.655 -2.734 1.00 94.62 106 GLU A CA 1
ATOM 847 C C . GLU A 1 106 ? 8.886 3.374 -4.217 1.00 94.62 106 GLU A C 1
ATOM 849 O O . GLU A 1 106 ? 10.041 3.225 -4.611 1.00 94.62 106 GLU A O 1
ATOM 854 N N . GLN A 1 107 ? 7.836 3.252 -5.034 1.00 93.44 107 GLN A N 1
ATOM 855 C CA . GLN A 1 107 ? 7.994 3.081 -6.481 1.00 93.44 107 GLN A CA 1
ATOM 856 C C . GLN A 1 107 ? 7.214 4.146 -7.249 1.00 93.44 107 GLN A C 1
ATOM 858 O O . GLN A 1 107 ? 5.986 4.156 -7.238 1.00 93.44 107 GLN A O 1
ATOM 863 N N . HIS A 1 108 ? 7.926 4.998 -7.976 1.00 92.00 108 HIS A N 1
ATOM 864 C CA . HIS A 1 108 ? 7.374 5.953 -8.938 1.00 92.00 108 HIS A CA 1
ATOM 865 C C . HIS A 1 108 ? 8.431 6.289 -10.001 1.00 92.00 108 HIS A C 1
ATOM 867 O O . HIS A 1 108 ? 9.562 5.815 -9.924 1.00 92.00 108 HIS A O 1
ATOM 873 N N . HIS A 1 109 ? 8.112 7.131 -10.986 1.00 83.81 109 HIS A N 1
ATOM 874 C CA . HIS A 1 109 ? 9.038 7.487 -12.076 1.00 83.81 109 HIS A CA 1
ATOM 875 C C . HIS A 1 109 ? 10.426 8.000 -11.633 1.00 83.81 109 HIS A C 1
ATOM 877 O O . HIS A 1 109 ? 11.385 7.889 -12.388 1.00 83.81 109 HIS A O 1
ATOM 883 N N . GLY A 1 110 ? 10.544 8.542 -10.417 1.00 82.81 110 GLY A N 1
ATOM 884 C CA . GLY A 1 110 ? 11.801 9.046 -9.850 1.00 82.81 110 GLY A CA 1
ATOM 885 C C . GLY A 1 110 ? 12.471 8.111 -8.839 1.00 82.81 110 GLY A C 1
ATOM 886 O O . GLY A 1 110 ? 13.553 8.429 -8.361 1.00 82.81 110 GLY A O 1
ATOM 887 N N . SER A 1 111 ? 11.845 6.983 -8.487 1.00 88.12 111 SER A N 1
ATOM 888 C CA . SER A 1 111 ? 12.366 6.048 -7.486 1.00 88.12 111 SER A CA 1
ATOM 889 C C . SER A 1 111 ? 11.960 4.613 -7.824 1.00 88.12 111 SER A C 1
ATOM 891 O O . SER A 1 111 ? 10.769 4.295 -7.832 1.00 88.12 111 SER A O 1
ATOM 893 N N . PRO A 1 112 ? 12.914 3.700 -8.078 1.00 87.75 112 PRO A N 1
ATOM 894 C CA . PRO A 1 112 ? 12.606 2.310 -8.384 1.00 87.75 112 PRO A CA 1
ATOM 895 C C . PRO A 1 112 ? 12.395 1.459 -7.127 1.00 87.75 112 PRO A C 1
ATOM 897 O O . PRO A 1 112 ? 12.374 0.246 -7.259 1.00 87.75 112 PRO A O 1
ATOM 900 N N . GLY A 1 113 ? 12.277 2.033 -5.923 1.00 89.06 113 GLY A N 1
ATOM 901 C CA . GLY A 1 113 ? 12.495 1.403 -4.607 1.00 89.06 113 GLY A CA 1
ATOM 902 C C . GLY A 1 113 ? 11.745 0.102 -4.264 1.00 89.06 113 GLY A C 1
ATOM 903 O O . GLY A 1 113 ? 12.017 -0.490 -3.214 1.00 89.06 113 GLY A O 1
ATOM 904 N N . SER A 1 114 ? 10.858 -0.387 -5.128 1.00 92.19 114 SER A N 1
ATOM 905 C CA . SER A 1 114 ? 10.372 -1.770 -5.144 1.00 92.19 114 SER A CA 1
ATOM 906 C C . SER A 1 114 ? 10.109 -2.243 -6.578 1.00 92.19 114 SER A C 1
ATOM 908 O O . SER A 1 114 ? 8.942 -2.348 -6.939 1.00 92.19 114 SER A O 1
ATOM 910 N N . PRO A 1 115 ? 11.124 -2.569 -7.401 1.00 90.38 115 PRO A N 1
ATOM 911 C CA . PRO A 1 115 ? 10.902 -2.928 -8.800 1.00 90.38 115 PRO A CA 1
ATOM 912 C C . PRO A 1 115 ? 9.826 -4.011 -8.932 1.00 90.38 115 PRO A C 1
ATOM 914 O O . PRO A 1 115 ? 9.824 -4.989 -8.181 1.00 90.38 115 PRO A O 1
ATOM 917 N N . PHE A 1 116 ? 8.888 -3.798 -9.856 1.00 93.50 116 PHE A N 1
ATOM 918 C CA . PHE A 1 116 ? 7.736 -4.676 -10.088 1.00 93.50 116 PHE A CA 1
ATOM 919 C C . PHE A 1 116 ? 6.809 -4.907 -8.878 1.00 93.50 116 PHE A C 1
ATOM 921 O O . PHE A 1 116 ? 6.139 -5.934 -8.819 1.00 93.50 116 PHE A O 1
ATOM 928 N N . PHE A 1 117 ? 6.765 -3.995 -7.902 1.00 96.12 117 PHE A N 1
ATOM 929 C CA . PHE A 1 117 ? 5.976 -4.153 -6.670 1.00 96.12 117 PHE A CA 1
ATOM 930 C C . PHE A 1 117 ? 6.338 -5.393 -5.826 1.00 96.12 117 PHE A C 1
ATOM 932 O O . PHE A 1 117 ? 5.492 -5.955 -5.133 1.00 96.12 117 PHE A O 1
ATOM 939 N N . ALA A 1 118 ? 7.606 -5.819 -5.853 1.00 94.31 118 ALA A N 1
ATOM 940 C CA . ALA A 1 118 ? 8.057 -7.027 -5.159 1.00 94.31 118 ALA A CA 1
ATOM 941 C C . ALA A 1 118 ? 8.089 -6.931 -3.615 1.00 94.31 118 ALA A C 1
ATOM 943 O O . ALA A 1 118 ? 8.053 -7.963 -2.940 1.00 94.31 118 ALA A O 1
ATOM 944 N N . LYS A 1 119 ? 8.165 -5.727 -3.031 1.00 95.50 119 LYS A N 1
ATOM 945 C CA . LYS A 1 119 ? 8.211 -5.542 -1.571 1.00 95.50 119 LYS A CA 1
ATOM 946 C C . LYS A 1 119 ? 6.845 -5.760 -0.902 1.00 95.50 119 LYS A C 1
ATOM 948 O O . LYS A 1 119 ? 5.803 -5.799 -1.550 1.00 95.50 119 LYS A O 1
ATOM 953 N N . ARG A 1 120 ? 6.853 -5.927 0.427 1.00 94.44 120 ARG A N 1
ATOM 954 C CA . ARG A 1 120 ? 5.652 -6.233 1.232 1.00 94.44 120 ARG A CA 1
ATOM 955 C C . ARG A 1 120 ? 4.758 -5.014 1.479 1.00 94.44 120 ARG A C 1
ATOM 957 O O . ARG A 1 120 ? 3.549 -5.179 1.616 1.00 94.44 120 ARG A O 1
ATOM 964 N N . PHE A 1 121 ? 5.332 -3.816 1.540 1.00 95.62 121 PHE A N 1
ATOM 965 C CA . PHE A 1 121 ? 4.608 -2.561 1.719 1.00 95.62 121 PHE A CA 1
ATOM 966 C C . PHE A 1 121 ? 5.052 -1.549 0.667 1.00 95.62 121 PHE A C 1
ATOM 968 O O . PHE A 1 121 ? 6.071 -0.874 0.815 1.00 95.62 121 PHE A O 1
ATOM 975 N N . VAL A 1 122 ? 4.304 -1.478 -0.427 1.00 96.56 122 VAL A N 1
ATOM 976 C CA . VAL A 1 122 ? 4.617 -0.616 -1.563 1.00 96.56 122 VAL A CA 1
ATOM 977 C C . VAL A 1 122 ? 3.794 0.658 -1.472 1.00 96.56 122 VAL A C 1
ATOM 979 O O . VAL A 1 122 ? 2.583 0.599 -1.289 1.00 96.56 122 VAL A O 1
ATOM 982 N N . VAL A 1 123 ? 4.438 1.805 -1.649 1.00 96.75 123 VAL A N 1
ATOM 983 C CA . VAL A 1 123 ? 3.788 3.102 -1.826 1.00 96.75 123 VAL A CA 1
ATOM 984 C C . VAL A 1 123 ? 4.119 3.587 -3.231 1.00 96.75 123 VAL A C 1
ATOM 986 O O . VAL A 1 123 ? 5.289 3.670 -3.608 1.00 96.75 123 VAL A O 1
ATOM 989 N N . THR A 1 124 ? 3.094 3.845 -4.036 1.00 97.00 124 THR A N 1
ATOM 990 C CA . THR A 1 124 ? 3.259 4.150 -5.460 1.00 97.00 124 THR A CA 1
ATOM 991 C C . THR A 1 124 ? 2.264 5.197 -5.933 1.00 97.00 124 THR A C 1
ATOM 993 O O . THR A 1 124 ? 1.282 5.482 -5.250 1.00 97.00 124 THR A O 1
ATOM 996 N N . THR A 1 125 ? 2.525 5.794 -7.093 1.00 96.38 125 THR A N 1
ATOM 997 C CA . THR A 1 125 ? 1.591 6.718 -7.733 1.00 96.38 125 THR A CA 1
ATOM 998 C C . THR A 1 125 ? 0.580 5.980 -8.615 1.00 96.38 125 THR A C 1
ATOM 1000 O O . THR A 1 125 ? 0.845 4.868 -9.080 1.00 96.38 125 THR A O 1
ATOM 1003 N N . LEU A 1 126 ? -0.571 6.600 -8.896 1.00 95.31 126 LEU A N 1
ATOM 1004 C CA . LEU A 1 126 ? -1.601 6.015 -9.768 1.00 95.31 126 LEU A CA 1
ATOM 1005 C C . LEU A 1 126 ? -1.092 5.706 -11.187 1.00 95.31 126 LEU A C 1
ATOM 1007 O O . LEU A 1 126 ? -1.430 4.665 -11.750 1.00 95.31 126 LEU A O 1
ATOM 1011 N N . ASP A 1 127 ? -0.265 6.575 -11.763 1.00 94.12 127 ASP A N 1
ATOM 1012 C CA . ASP A 1 127 ? 0.370 6.374 -13.068 1.00 94.12 127 ASP A CA 1
ATOM 1013 C C . ASP A 1 127 ? 1.324 5.171 -13.047 1.00 94.12 127 ASP A C 1
ATOM 1015 O O . ASP A 1 127 ? 1.226 4.294 -13.903 1.00 94.12 127 ASP A O 1
ATOM 1019 N N . THR A 1 128 ? 2.176 5.055 -12.024 1.00 94.88 128 THR A N 1
ATOM 1020 C CA . THR A 1 128 ? 3.110 3.924 -11.886 1.00 94.88 128 THR A CA 1
ATOM 1021 C C . THR A 1 128 ? 2.372 2.607 -11.650 1.00 94.88 128 THR A C 1
ATOM 1023 O O . THR A 1 128 ? 2.748 1.573 -12.213 1.00 94.88 128 THR A O 1
ATOM 1026 N N . PHE A 1 129 ? 1.302 2.630 -10.853 1.00 96.38 129 PHE A N 1
ATOM 1027 C CA . PHE A 1 129 ? 0.405 1.491 -10.674 1.00 96.38 129 PHE A CA 1
ATOM 1028 C C . PHE A 1 129 ? -0.225 1.059 -11.999 1.00 96.38 129 PHE A C 1
ATOM 1030 O O . PHE A 1 129 ? -0.129 -0.110 -12.376 1.00 96.38 129 PHE A O 1
ATOM 1037 N N . SER A 1 130 ? -0.793 2.011 -12.741 1.00 95.00 130 SER A N 1
ATOM 1038 C CA . SER A 1 130 ? -1.443 1.758 -14.029 1.00 95.00 130 SER A CA 1
ATOM 1039 C C . SER A 1 130 ? -0.469 1.171 -15.048 1.00 95.00 130 SER A C 1
ATOM 1041 O O . SER A 1 130 ? -0.791 0.190 -15.710 1.00 95.00 130 SER A O 1
ATOM 1043 N N . LEU A 1 131 ? 0.751 1.704 -15.132 1.00 93.81 131 LEU A N 1
ATOM 1044 C CA . LEU A 1 131 ? 1.805 1.196 -16.011 1.00 93.81 131 LEU A CA 1
ATOM 1045 C C . LEU A 1 131 ? 2.150 -0.273 -15.713 1.00 93.81 131 LEU A C 1
ATOM 1047 O O . LEU A 1 131 ? 2.106 -1.127 -16.603 1.00 93.81 131 LEU A O 1
ATOM 1051 N N . ASN A 1 132 ? 2.411 -0.591 -14.441 1.00 94.12 132 ASN A N 1
ATOM 1052 C CA . ASN A 1 132 ? 2.679 -1.963 -14.003 1.00 94.12 132 ASN A CA 1
ATOM 1053 C C . ASN A 1 132 ? 1.489 -2.909 -14.247 1.00 94.12 132 ASN A C 1
ATOM 1055 O O . ASN A 1 132 ? 1.701 -4.086 -14.537 1.00 94.12 132 ASN A O 1
ATOM 1059 N N . PHE A 1 133 ? 0.254 -2.406 -14.178 1.00 94.81 133 PHE A N 1
ATOM 1060 C CA . PHE A 1 133 ? -0.951 -3.180 -14.471 1.00 94.81 133 PHE A CA 1
ATOM 1061 C C . PHE A 1 133 ? -1.155 -3.424 -15.982 1.00 94.81 133 PHE A C 1
ATOM 1063 O O . PHE A 1 133 ? -1.437 -4.549 -16.398 1.00 94.81 133 PHE A O 1
ATOM 1070 N N . PHE A 1 134 ? -0.956 -2.407 -16.828 1.00 92.06 134 PHE A N 1
ATOM 1071 C CA . PHE A 1 134 ? -1.227 -2.431 -18.276 1.00 92.06 134 PHE A CA 1
ATOM 1072 C C . PHE A 1 134 ? -0.020 -2.838 -19.134 1.00 92.06 134 PHE A C 1
ATOM 1074 O O . PHE A 1 134 ? 0.246 -2.273 -20.192 1.00 92.06 134 PHE A O 1
ATOM 1081 N N . LYS A 1 135 ? 0.692 -3.882 -18.707 1.00 90.19 135 LYS A N 1
ATOM 1082 C CA . LYS A 1 135 ? 1.791 -4.516 -19.456 1.00 90.19 135 LYS A CA 1
ATOM 1083 C C . LYS A 1 135 ? 3.021 -3.648 -19.745 1.00 90.19 135 LYS A C 1
ATOM 1085 O O . LYS A 1 135 ? 3.866 -4.024 -20.561 1.00 90.19 135 LYS A O 1
ATOM 1090 N N . LEU A 1 136 ? 3.167 -2.530 -19.042 1.00 92.00 136 LEU A N 1
ATOM 1091 C CA . LEU A 1 136 ? 4.277 -1.604 -19.219 1.00 92.00 136 LEU A CA 1
ATOM 1092 C C . LEU A 1 136 ? 4.950 -1.323 -17.870 1.00 92.00 136 LEU A C 1
ATOM 1094 O O . LEU A 1 136 ? 4.814 -0.222 -17.348 1.00 92.00 136 LEU A O 1
ATOM 1098 N N . PRO A 1 137 ? 5.661 -2.298 -17.265 1.00 91.75 137 PRO A N 1
ATOM 1099 C CA . PRO A 1 137 ? 6.295 -2.099 -15.966 1.00 91.75 137 PRO A CA 1
ATOM 1100 C C . PRO A 1 137 ? 7.143 -0.830 -15.966 1.00 91.75 137 PRO A C 1
ATOM 1102 O O . PRO A 1 137 ? 8.000 -0.666 -16.833 1.00 91.75 137 PRO A O 1
ATOM 1105 N N . ALA A 1 138 ? 6.924 0.058 -14.991 1.00 89.00 138 ALA A N 1
ATOM 1106 C CA . ALA A 1 138 ? 7.547 1.386 -14.989 1.00 89.00 138 ALA A CA 1
ATOM 1107 C C . ALA A 1 138 ? 9.088 1.324 -15.042 1.00 89.00 138 ALA A C 1
ATOM 1109 O O . ALA A 1 138 ? 9.733 2.147 -15.683 1.00 89.00 138 ALA A O 1
ATOM 1110 N N . VAL A 1 139 ? 9.680 0.293 -14.429 1.00 90.50 139 VAL A N 1
ATOM 1111 C CA . VAL A 1 139 ? 11.133 0.045 -14.429 1.00 90.50 139 VAL A CA 1
ATOM 1112 C C . VAL A 1 139 ? 11.672 -0.497 -15.761 1.00 90.50 139 VAL A C 1
ATOM 1114 O O . VAL A 1 139 ? 12.878 -0.500 -15.978 1.00 90.50 139 VAL A O 1
ATOM 1117 N N . GLU A 1 140 ? 10.799 -0.943 -16.665 1.00 92.56 140 GLU A N 1
ATOM 1118 C CA . GLU A 1 140 ? 11.154 -1.535 -17.960 1.00 92.56 140 GLU A CA 1
ATOM 1119 C C . GLU A 1 140 ? 10.586 -0.763 -19.160 1.00 92.56 140 GLU A C 1
ATOM 1121 O O . GLU A 1 140 ? 10.617 -1.274 -20.278 1.00 92.56 140 GLU A O 1
ATOM 1126 N N . VAL A 1 141 ? 10.119 0.478 -18.982 1.00 90.50 141 VAL A N 1
ATOM 1127 C CA . VAL A 1 141 ? 9.587 1.296 -20.092 1.00 90.50 141 VAL A CA 1
ATOM 1128 C C . VAL A 1 141 ? 10.601 1.402 -21.238 1.00 90.50 141 VAL A C 1
ATOM 1130 O O . VAL A 1 141 ? 10.264 1.129 -22.389 1.00 90.50 141 VAL A O 1
ATOM 1133 N N . ALA A 1 142 ? 11.867 1.698 -20.930 1.00 89.88 142 ALA A N 1
ATOM 1134 C CA . ALA A 1 142 ? 12.932 1.788 -21.933 1.00 89.88 142 ALA A CA 1
ATOM 1135 C C . ALA A 1 142 ? 13.200 0.445 -22.642 1.00 89.88 142 ALA A C 1
ATOM 1137 O O . ALA A 1 142 ? 13.458 0.405 -23.845 1.00 89.88 142 ALA A O 1
ATOM 1138 N N . LYS A 1 143 ? 13.104 -0.673 -21.912 1.00 91.00 143 LYS A N 1
ATOM 1139 C CA . LYS A 1 143 ? 13.266 -2.024 -22.466 1.00 91.00 143 LYS A CA 1
ATOM 1140 C C . LYS A 1 143 ? 12.119 -2.368 -23.415 1.00 91.00 143 LYS A C 1
ATOM 1142 O O . LYS A 1 143 ? 12.378 -2.884 -24.498 1.00 91.00 143 LYS A O 1
ATOM 1147 N N . GLN A 1 144 ? 10.884 -2.029 -23.048 1.00 91.25 144 GLN A N 1
ATOM 1148 C CA . GLN A 1 144 ? 9.725 -2.212 -23.917 1.00 91.25 144 GLN A CA 1
ATOM 1149 C C . GLN A 1 144 ? 9.858 -1.387 -25.198 1.00 91.25 144 GLN A C 1
ATOM 1151 O O . GLN A 1 144 ? 9.573 -1.889 -26.279 1.00 91.25 144 GLN A O 1
ATOM 1156 N N . GLN A 1 145 ? 10.311 -0.136 -25.095 1.00 91.50 145 GLN A N 1
ATOM 1157 C CA . GLN A 1 145 ? 10.509 0.715 -26.268 1.00 91.50 145 GLN A CA 1
ATOM 1158 C C . GLN A 1 145 ? 11.588 0.165 -27.205 1.00 91.50 145 GLN A C 1
ATOM 1160 O O . GLN A 1 145 ? 11.412 0.194 -28.418 1.00 91.50 145 GLN A O 1
ATOM 1165 N N . LYS A 1 146 ? 12.692 -0.347 -26.650 1.00 94.94 146 LYS A N 1
ATOM 1166 C CA . LYS A 1 146 ? 13.839 -0.815 -27.436 1.00 94.94 146 LYS A CA 1
ATOM 1167 C C . LYS A 1 146 ? 13.668 -2.223 -28.010 1.00 94.94 146 LYS A C 1
ATOM 1169 O O . LYS A 1 146 ? 14.150 -2.492 -29.104 1.00 94.94 146 LYS A O 1
ATOM 1174 N N . TYR A 1 147 ? 13.048 -3.127 -27.256 1.00 94.12 147 TYR A N 1
ATOM 1175 C CA . TYR A 1 147 ? 13.023 -4.561 -27.565 1.00 94.12 147 TYR A CA 1
ATOM 1176 C C . TYR A 1 147 ? 11.611 -5.140 -27.686 1.00 94.12 147 TYR A C 1
ATOM 1178 O O . TYR A 1 147 ? 11.476 -6.339 -27.909 1.00 94.12 147 TYR A O 1
ATOM 1186 N N . HIS A 1 148 ? 10.564 -4.329 -27.499 1.00 91.62 148 HIS A N 1
ATOM 1187 C CA . HIS A 1 148 ? 9.160 -4.760 -27.543 1.00 91.62 148 HIS A CA 1
ATOM 1188 C C . HIS A 1 148 ? 8.835 -5.927 -26.596 1.00 91.62 148 HIS A C 1
ATOM 1190 O O . HIS A 1 148 ? 7.936 -6.724 -26.858 1.00 91.62 148 HIS A O 1
ATOM 1196 N N . THR A 1 149 ? 9.570 -6.026 -25.485 1.00 92.44 149 THR A N 1
ATOM 1197 C CA . THR A 1 149 ? 9.356 -7.046 -24.459 1.00 92.44 149 THR A CA 1
ATOM 1198 C C . THR A 1 149 ? 9.497 -6.471 -23.052 1.00 92.44 149 THR A C 1
ATOM 1200 O O . THR A 1 149 ? 10.373 -5.647 -22.775 1.00 92.44 149 THR A O 1
ATOM 1203 N N . SER A 1 150 ? 8.682 -6.974 -22.127 1.00 92.50 150 SER A N 1
ATOM 1204 C CA . SER A 1 150 ? 8.737 -6.644 -20.703 1.00 92.50 150 SER A CA 1
ATOM 1205 C C . SER A 1 150 ? 8.294 -7.839 -19.858 1.00 92.50 150 SER A C 1
ATOM 1207 O O . SER A 1 150 ? 7.556 -8.711 -20.315 1.00 92.50 150 SER A O 1
ATOM 1209 N N . HIS A 1 151 ? 8.739 -7.895 -18.609 1.00 93.62 151 HIS A N 1
ATOM 1210 C CA . HIS A 1 151 ? 8.338 -8.904 -17.633 1.00 93.62 151 HIS A CA 1
ATOM 1211 C C . HIS A 1 151 ? 6.993 -8.544 -16.998 1.00 93.62 151 HIS A C 1
ATOM 1213 O O . HIS A 1 151 ? 6.854 -8.541 -15.778 1.00 93.62 151 HIS A O 1
ATOM 1219 N N . PHE A 1 152 ? 5.993 -8.200 -17.809 1.00 93.62 152 PHE A N 1
ATOM 1220 C CA . PHE A 1 152 ? 4.738 -7.645 -17.312 1.00 93.62 152 PHE A CA 1
ATOM 1221 C C . PHE A 1 152 ? 3.885 -8.598 -16.473 1.00 93.62 152 PHE A C 1
ATOM 1223 O O . PHE A 1 152 ? 3.055 -8.137 -15.694 1.00 93.62 152 PHE A O 1
ATOM 1230 N N . GLU A 1 153 ? 4.067 -9.911 -16.597 1.00 95.25 153 GLU A N 1
ATOM 1231 C CA . GLU A 1 153 ? 3.333 -10.866 -15.759 1.00 95.25 153 GLU A CA 1
ATOM 1232 C C . GLU A 1 153 ? 3.727 -10.774 -14.288 1.00 95.25 153 GLU A C 1
ATOM 1234 O O . GLU A 1 153 ? 2.887 -10.937 -13.405 1.00 95.25 153 GLU A O 1
ATOM 1239 N N . PHE A 1 154 ? 4.990 -10.449 -14.018 1.00 95.06 154 PHE A N 1
ATOM 1240 C CA . PHE A 1 154 ? 5.514 -10.388 -12.664 1.00 95.06 154 PHE A CA 1
ATOM 1241 C C . PHE A 1 154 ? 4.834 -9.297 -11.811 1.00 95.06 154 PHE A C 1
ATOM 1243 O O . PHE A 1 154 ? 4.241 -9.652 -10.792 1.00 95.06 154 PHE A O 1
ATOM 1250 N N . PRO A 1 155 ? 4.788 -8.005 -12.207 1.00 95.56 155 PRO A N 1
ATOM 1251 C CA . PRO A 1 155 ? 4.069 -6.994 -11.437 1.00 95.56 155 PRO A CA 1
ATOM 1252 C C . PRO A 1 155 ? 2.557 -7.235 -11.396 1.00 95.56 155 PRO A C 1
ATOM 1254 O O . PRO A 1 155 ? 1.931 -6.909 -10.392 1.00 95.56 155 PRO A O 1
ATOM 1257 N N . ARG A 1 156 ? 1.951 -7.846 -12.426 1.00 95.31 156 ARG A N 1
ATOM 1258 C CA . ARG A 1 156 ? 0.526 -8.212 -12.377 1.00 95.31 156 ARG A CA 1
ATOM 1259 C C . ARG A 1 156 ? 0.245 -9.252 -11.303 1.00 95.31 156 ARG A C 1
ATOM 1261 O O . ARG A 1 156 ? -0.670 -9.055 -10.511 1.00 95.31 156 ARG A O 1
ATOM 1268 N N . ALA A 1 157 ? 1.060 -10.302 -11.217 1.00 95.94 157 ALA A N 1
ATOM 1269 C CA . ALA A 1 157 ? 0.981 -11.261 -10.120 1.00 95.94 157 ALA A CA 1
ATOM 1270 C C . ALA A 1 157 ? 1.167 -10.566 -8.761 1.00 95.94 157 ALA A C 1
ATOM 1272 O O . ALA A 1 157 ? 0.442 -10.866 -7.810 1.00 95.94 157 ALA A O 1
ATOM 1273 N N . MET A 1 158 ? 2.073 -9.579 -8.685 1.00 96.56 158 MET A N 1
ATOM 1274 C CA . MET A 1 158 ? 2.256 -8.805 -7.460 1.00 96.56 158 MET A CA 1
ATOM 1275 C C . MET A 1 158 ? 1.018 -7.984 -7.073 1.00 96.56 158 MET A C 1
ATOM 1277 O O . MET A 1 158 ? 0.702 -7.900 -5.887 1.00 96.56 158 MET A O 1
ATOM 1281 N N . ILE A 1 159 ? 0.301 -7.417 -8.045 1.00 96.69 159 ILE A N 1
ATOM 1282 C CA . ILE A 1 159 ? -0.948 -6.674 -7.823 1.00 96.69 159 ILE A CA 1
ATOM 1283 C C . ILE A 1 159 ? -2.087 -7.621 -7.433 1.00 96.69 159 ILE A C 1
ATOM 1285 O O . ILE A 1 159 ? -2.791 -7.354 -6.464 1.00 96.69 159 ILE A O 1
ATOM 1289 N N . TYR A 1 160 ? -2.258 -8.741 -8.139 1.00 95.50 160 TYR A N 1
ATOM 1290 C CA . TYR A 1 160 ? -3.371 -9.668 -7.899 1.00 95.50 160 TYR A CA 1
ATOM 1291 C C . TYR A 1 160 ? -3.332 -10.335 -6.525 1.00 95.50 160 TYR A C 1
ATOM 1293 O O . TYR A 1 160 ? -4.382 -10.683 -5.995 1.00 95.50 160 TYR A O 1
ATOM 1301 N N . SER A 1 161 ? -2.147 -10.497 -5.933 1.00 94.69 161 SER A N 1
ATOM 1302 C CA . SER A 1 161 ? -2.010 -11.041 -4.580 1.00 94.69 161 SER A CA 1
ATOM 1303 C C . SER A 1 161 ? -1.827 -9.957 -3.504 1.00 94.69 161 SER A C 1
ATOM 1305 O O . SER A 1 161 ? -1.358 -10.269 -2.406 1.00 94.69 161 SER A O 1
ATOM 1307 N N . ALA A 1 162 ? -2.098 -8.685 -3.812 1.00 96.50 162 ALA A N 1
ATOM 1308 C CA . ALA A 1 162 ? -1.966 -7.568 -2.880 1.00 96.50 162 ALA A CA 1
ATOM 1309 C C . ALA A 1 162 ? -3.321 -7.095 -2.342 1.00 96.50 162 ALA A C 1
ATOM 1311 O O . ALA A 1 162 ? -4.332 -7.127 -3.039 1.00 96.50 162 ALA A O 1
ATOM 1312 N N . ALA A 1 163 ? -3.312 -6.550 -1.126 1.00 95.25 163 ALA A N 1
ATOM 1313 C CA . ALA A 1 163 ? -4.345 -5.624 -0.687 1.00 95.25 163 ALA A CA 1
ATOM 1314 C C . ALA A 1 163 ? -4.010 -4.232 -1.247 1.00 95.25 163 ALA A C 1
ATOM 1316 O O . ALA A 1 163 ? -2.966 -3.661 -0.918 1.00 95.25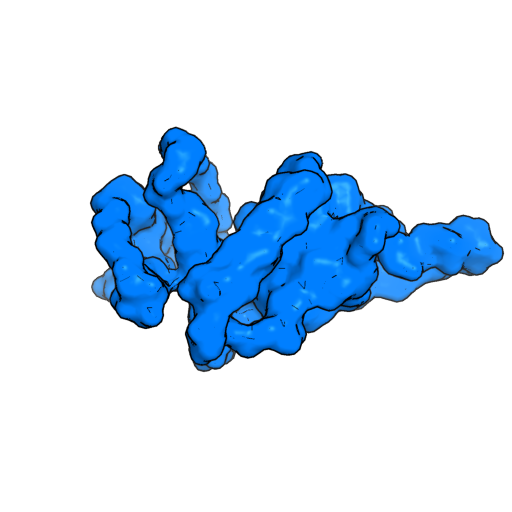 163 ALA A O 1
ATOM 1317 N N . VAL A 1 164 ? -4.866 -3.704 -2.119 1.00 96.38 164 VAL A N 1
ATOM 1318 C CA . VAL A 1 164 ? -4.676 -2.385 -2.740 1.00 96.38 164 VAL A CA 1
ATOM 1319 C C . VAL A 1 164 ? -5.482 -1.346 -1.965 1.00 96.38 164 VAL A C 1
ATOM 1321 O O . VAL A 1 164 ? -6.659 -1.576 -1.684 1.00 96.38 164 VAL A O 1
ATOM 1324 N N . VAL A 1 165 ? -4.838 -0.231 -1.605 1.00 94.00 165 VAL A N 1
ATOM 1325 C CA . VAL A 1 165 ? -5.427 0.875 -0.827 1.00 94.00 165 VAL A CA 1
ATOM 1326 C C . VAL A 1 165 ? -5.236 2.197 -1.539 1.00 94.00 165 VAL A C 1
ATOM 1328 O O . VAL A 1 165 ? -4.055 2.546 -1.771 1.00 94.00 165 VAL A O 1
#

Organism: NCBI:txid1978165

InterPro domains:
  IPR011545 DEAD/DEAH-box helicase domain [PF00270] (39-100)
  IPR027417 P-loop containing nucleoside triphosphate hydrolase [G3DSA:3.40.50.300] (2-147)
  IPR027417 P-loop containing nucleoside triphosphate hydrolase [SSF52540] (4-135)

pLDDT: mean 90.37, std 7.66, range [38.5, 97.69]

Radius of gyration: 16.42 Å; chains: 1; bounding box: 34×31×48 Å

Sequence (165 aa):
MQSHFSELYQRTCNALGYKERSFLKIALQRYDEVYSKDGKGVLILSAPTGYGKSLISYALYFGCLDGDKPWARVIHVLPMTSIIQDFVENIKKKLNGKIDERHIGEQHHGSPGSPFFAKRFVVTTLDTFSLNFFKLPAVEVAKQQKYHTSHFEFPRAMIYSAAVV

Foldseek 3Di:
DDQPLLVLLVVLCVLLVHDDDPLVSVQSSVQSVVCVPPVDDDRDDDDDPPSPPCSSLVSQLVVLVVVPDQANAEEEEDADPVVLVVVLVCCCVSCPVVDDPLQEAEDELVGCRPFLLPHRYYYYYPVQLVCLQVQRNSVCVVVCVPPVDDPSVSSNVNVVRYHYD

Secondary structure (DSSP, 8-state):
---HHHHHHHHHHHHHTPPP-HHHHHHHHHHHHHHHHHS---------TTS-THHHHHHHHHHHHHS-SS-SEEEEEES-HHHHHHHHHHHHHHTTTTS-GGGEEEEETTEESSGGG-SSEEEEEHHHHHHHHTT--GGGHHHHHHHS---THHHHHHHHTEEE-